Protein AF-A0A3D5GIV0-F1 (afdb_monomer_lite)

Secondary structure (DSSP, 8-state):
-HHHHHHHHHHHHHHHH--SHHHHHHHHHHHHHHHH--GGGSTT--HHHHHHHHHHHHHHHHHHGGGGT-SS--HHHHHHHHHHHHTSPPP--S-TTSS-----GGG-TT---S--------BTTBSPPPPP-SSS-HHHHHHTT--PPPHHHHHHHTT-

Sequence (160 aa):
QISFMERLDQSLEELACDSSWSGRCRRVRSLIRDHLGGHAAREDWPADELIALEEIGAILDALSELDEIEPSPPEESFRNALTAELQRPIGRSGQTGVGVQVVGIDRTVGLEADLVIVVGLAEGSLPTRPPADPLLTDSRRVSARTGLPTRHDHAARQQH

Radius of gyration: 23.34 Å; chains: 1; bounding box: 53×51×54 Å

Structure (mmCIF, N/CA/C/O backbone):
data_AF-A0A3D5GIV0-F1
#
_entry.id   AF-A0A3D5GIV0-F1
#
loop_
_atom_site.group_PDB
_atom_site.id
_atom_site.type_symbol
_atom_site.label_atom_id
_atom_site.label_alt_id
_atom_site.label_comp_id
_atom_site.label_asym_id
_atom_site.label_entity_id
_atom_site.label_seq_id
_atom_site.pdbx_PDB_ins_code
_atom_site.Cartn_x
_atom_site.Cartn_y
_atom_site.Cartn_z
_atom_site.occupancy
_atom_site.B_iso_or_equiv
_atom_site.auth_seq_id
_atom_site.auth_comp_id
_atom_site.auth_asym_id
_atom_site.auth_atom_id
_atom_site.pdbx_PDB_model_num
ATOM 1 N N . GLN A 1 1 ? -26.819 0.762 14.923 1.00 59.44 1 GLN A N 1
ATOM 2 C CA . GLN A 1 1 ? -25.915 0.614 13.760 1.00 59.44 1 GLN A CA 1
ATOM 3 C C . GLN A 1 1 ? -25.611 1.935 13.045 1.00 59.44 1 GLN A C 1
ATOM 5 O O . GLN A 1 1 ? -24.509 2.049 12.534 1.00 59.44 1 GLN A O 1
ATOM 10 N N . ILE A 1 2 ? -26.497 2.944 13.077 1.00 66.06 2 ILE A N 1
ATOM 11 C CA . ILE A 1 2 ? -26.246 4.302 12.536 1.00 66.06 2 ILE A CA 1
ATOM 12 C C . ILE A 1 2 ? -24.953 4.934 13.102 1.00 66.06 2 ILE A C 1
ATOM 14 O O . ILE A 1 2 ? -24.126 5.423 12.344 1.00 66.06 2 ILE A O 1
ATOM 18 N N . SER A 1 3 ? -24.693 4.763 14.402 1.00 85.19 3 SER A N 1
ATOM 19 C CA . SER A 1 3 ? -23.523 5.355 15.069 1.00 85.19 3 SER A CA 1
ATOM 20 C C . SER A 1 3 ? -22.154 4.841 14.608 1.00 85.19 3 SER A C 1
ATOM 22 O O . SER A 1 3 ? -21.152 5.503 14.852 1.00 85.19 3 SER A O 1
ATOM 24 N N . PHE A 1 4 ? -22.067 3.659 13.983 1.00 84.06 4 PHE A N 1
ATOM 25 C CA . PHE A 1 4 ? -20.801 3.185 13.411 1.00 84.06 4 PHE A CA 1
ATOM 26 C C . PHE A 1 4 ? -20.482 3.917 12.108 1.00 84.06 4 PHE A C 1
ATOM 28 O O . PHE A 1 4 ? -19.365 4.394 11.951 1.00 84.06 4 PHE A O 1
ATOM 35 N N . MET A 1 5 ? -21.468 4.019 11.210 1.00 87.69 5 MET A N 1
ATOM 36 C CA . MET A 1 5 ? -21.298 4.698 9.925 1.00 87.69 5 MET A CA 1
ATOM 37 C C . MET A 1 5 ? -20.961 6.172 10.132 1.00 87.69 5 MET A C 1
ATOM 39 O O . MET A 1 5 ? -20.016 6.639 9.521 1.00 87.69 5 MET A O 1
ATOM 43 N N . GLU A 1 6 ? -21.634 6.856 11.063 1.00 88.12 6 GLU A N 1
ATOM 44 C CA . GLU A 1 6 ? -21.330 8.256 11.407 1.00 88.12 6 GLU A CA 1
ATOM 45 C C . GLU A 1 6 ? -19.882 8.442 11.890 1.00 88.12 6 GLU A C 1
ATOM 47 O O . GLU A 1 6 ? -19.209 9.389 11.498 1.00 88.12 6 GLU A O 1
ATOM 52 N N . ARG A 1 7 ? -19.363 7.520 12.715 1.00 85.44 7 ARG A N 1
ATOM 53 C CA . ARG A 1 7 ? -17.966 7.584 13.179 1.00 85.44 7 ARG A CA 1
ATOM 54 C C . ARG A 1 7 ? -16.964 7.288 12.071 1.00 85.44 7 ARG A C 1
ATOM 56 O O . ARG A 1 7 ? -15.908 7.916 12.036 1.00 85.44 7 ARG A O 1
ATOM 63 N N . LEU A 1 8 ? -17.271 6.317 11.211 1.00 87.00 8 LEU A N 1
ATOM 64 C CA . LEU A 1 8 ? -16.415 5.978 10.080 1.00 87.00 8 LEU A CA 1
ATOM 65 C C . LEU A 1 8 ? -16.357 7.147 9.093 1.00 87.00 8 LEU A C 1
ATOM 67 O O . LEU A 1 8 ? -15.266 7.549 8.713 1.00 87.00 8 LEU A O 1
ATOM 71 N N . ASP A 1 9 ? -17.508 7.723 8.753 1.00 88.06 9 ASP A N 1
ATOM 72 C CA . ASP A 1 9 ? -17.625 8.878 7.861 1.00 88.06 9 ASP A CA 1
ATOM 73 C C . ASP A 1 9 ? -16.830 10.072 8.403 1.00 88.06 9 ASP A C 1
ATOM 75 O O . ASP A 1 9 ? -15.932 10.574 7.731 1.00 88.06 9 ASP A O 1
ATOM 79 N N . GLN A 1 10 ? -17.020 10.411 9.684 1.00 89.31 10 GLN A N 1
ATOM 80 C CA . GLN A 1 10 ? -16.258 11.479 10.332 1.00 89.31 10 GLN A CA 1
ATOM 81 C C . GLN A 1 10 ? -14.744 11.231 10.298 1.00 89.31 10 GLN A C 1
ATOM 83 O O . GLN A 1 10 ? -13.964 12.153 10.066 1.00 89.31 10 GLN A O 1
ATOM 88 N N . SER A 1 11 ? -14.313 9.990 10.527 1.00 87.00 11 SER A N 1
ATOM 89 C CA . SER A 1 11 ? -12.890 9.637 10.525 1.00 87.00 11 SER A CA 1
ATOM 90 C C . SER A 1 11 ? -12.281 9.704 9.119 1.00 87.00 11 SER A C 1
ATOM 92 O O . SER A 1 11 ? -11.109 10.054 8.969 1.00 87.00 11 SER A O 1
ATOM 94 N N . LEU A 1 12 ? -13.064 9.378 8.084 1.00 87.56 12 LEU A N 1
ATOM 95 C CA . LEU A 1 12 ? -12.656 9.510 6.685 1.00 87.56 12 LEU A CA 1
ATOM 96 C C . LEU A 1 12 ? -12.580 10.981 6.262 1.00 87.56 12 LEU A C 1
ATOM 98 O O . LEU A 1 12 ? -11.616 11.363 5.601 1.00 87.56 12 LEU A O 1
ATOM 102 N N . GLU A 1 13 ? -13.525 11.819 6.693 1.00 90.75 13 GLU A N 1
ATOM 103 C CA . GLU A 1 13 ? -13.461 13.270 6.481 1.00 90.75 13 GLU A CA 1
ATOM 104 C C . GLU A 1 13 ? -12.226 13.888 7.145 1.00 90.75 13 GLU A C 1
ATOM 106 O O . GLU A 1 13 ? -11.512 14.672 6.521 1.00 90.75 13 GLU A O 1
ATOM 111 N N . GLU A 1 14 ? -11.930 13.512 8.393 1.00 89.50 14 GLU A N 1
ATOM 112 C CA . GLU A 1 14 ? -10.740 13.984 9.109 1.00 89.50 14 GLU A CA 1
ATOM 113 C C . GLU A 1 14 ? -9.442 13.582 8.404 1.00 89.50 14 GLU A C 1
ATOM 115 O O . GLU A 1 14 ? -8.491 14.362 8.373 1.00 89.50 14 GLU A O 1
ATOM 120 N N . LEU A 1 15 ? -9.398 12.376 7.834 1.00 89.75 15 LEU A N 1
ATOM 121 C CA . LEU A 1 15 ? -8.279 11.920 7.018 1.00 89.75 15 LEU A CA 1
ATOM 122 C C . LEU A 1 15 ? -8.159 12.742 5.730 1.00 89.75 15 LEU A C 1
ATOM 124 O O . LEU A 1 15 ? -7.054 13.136 5.366 1.00 89.75 15 LEU A O 1
ATOM 128 N N . ALA A 1 16 ? -9.273 13.033 5.058 1.00 87.62 16 ALA A N 1
ATOM 129 C CA . ALA A 1 16 ? -9.265 13.824 3.832 1.00 87.62 16 ALA A CA 1
ATOM 130 C C . ALA A 1 16 ? -8.853 15.289 4.074 1.00 87.62 16 ALA A C 1
ATOM 132 O O . ALA A 1 16 ? -8.163 15.886 3.247 1.00 87.62 16 ALA A O 1
ATOM 133 N N . CYS A 1 17 ? -9.247 15.856 5.218 1.00 89.44 17 CYS A N 1
ATOM 134 C CA . CYS A 1 17 ? -8.952 17.239 5.592 1.00 89.44 17 CYS A CA 1
ATOM 135 C C . CYS A 1 17 ? -7.532 17.447 6.132 1.00 89.44 17 CYS A C 1
ATOM 137 O O . CYS A 1 17 ? -7.075 18.590 6.191 1.00 89.44 17 CYS A O 1
ATOM 139 N N . ASP A 1 18 ? -6.837 16.386 6.552 1.00 91.75 18 ASP A N 1
ATOM 140 C CA . ASP A 1 18 ? -5.470 16.516 7.046 1.00 91.75 18 ASP A CA 1
ATOM 141 C C . ASP A 1 18 ? -4.545 16.948 5.902 1.00 91.75 18 ASP A C 1
ATOM 143 O O . ASP A 1 18 ? -4.610 16.422 4.786 1.00 91.75 18 ASP A O 1
ATOM 147 N N . SER A 1 19 ? -3.723 17.961 6.156 1.00 91.50 19 SER A N 1
ATOM 148 C CA . SER A 1 19 ? -2.944 18.627 5.119 1.00 91.50 19 SER A CA 1
ATOM 149 C C . SER A 1 19 ? -1.565 18.019 4.923 1.00 91.50 19 SER A C 1
ATOM 151 O O . SER A 1 19 ? -0.921 18.412 3.962 1.00 91.50 19 SER A O 1
ATOM 153 N N . SER A 1 20 ? -1.106 17.114 5.796 1.00 95.38 20 SER A N 1
ATOM 154 C CA . SER A 1 20 ? 0.228 16.503 5.716 1.00 95.38 20 SER A CA 1
ATOM 155 C C . SER A 1 20 ? 0.166 14.986 5.517 1.00 95.38 20 SER A C 1
ATOM 157 O O . SER A 1 20 ? -0.827 14.332 5.855 1.00 95.38 20 SER A O 1
ATOM 159 N N . TRP A 1 21 ? 1.237 14.400 4.984 1.00 97.00 21 TRP A N 1
ATOM 160 C CA . TRP A 1 21 ? 1.394 12.953 4.870 1.00 97.00 21 TRP A CA 1
ATOM 161 C C . TRP A 1 21 ? 1.351 12.283 6.240 1.00 97.00 21 TRP A C 1
ATOM 163 O O . TRP A 1 21 ? 0.570 11.352 6.448 1.00 97.00 21 TRP A O 1
ATOM 173 N N . SER A 1 22 ? 2.138 12.777 7.203 1.00 96.25 22 SER A N 1
ATOM 174 C CA . SER A 1 22 ? 2.197 12.179 8.543 1.00 96.25 22 SER A CA 1
ATOM 175 C C . SER A 1 22 ? 0.865 12.272 9.293 1.00 96.25 22 SER A C 1
ATOM 177 O O . SER A 1 22 ? 0.508 11.355 10.042 1.00 96.25 22 SER A O 1
ATOM 179 N N . GLY A 1 23 ? 0.098 13.343 9.074 1.00 95.44 23 GLY A N 1
ATOM 180 C CA . GLY A 1 23 ? -1.242 13.519 9.619 1.00 95.44 23 GLY A CA 1
ATOM 181 C C . GLY A 1 23 ? -2.212 12.464 9.091 1.00 95.44 23 GLY A C 1
ATOM 182 O O . GLY A 1 23 ? -2.799 11.707 9.875 1.00 95.44 23 GLY A O 1
ATOM 183 N N . ARG A 1 24 ? -2.273 12.294 7.764 1.00 96.44 24 ARG A N 1
ATOM 184 C CA . ARG A 1 24 ? -3.076 11.239 7.123 1.00 96.44 24 ARG A CA 1
ATOM 185 C C . ARG A 1 24 ? -2.654 9.839 7.566 1.00 96.44 24 ARG A C 1
ATOM 187 O O . ARG A 1 24 ? -3.508 9.048 7.969 1.00 96.44 24 ARG A O 1
ATOM 194 N N . CYS A 1 25 ? -1.354 9.540 7.610 1.00 96.69 25 CYS A N 1
ATOM 195 C CA . CYS A 1 25 ? -0.838 8.259 8.107 1.00 96.69 25 CYS A CA 1
ATOM 196 C C . CYS A 1 25 ? -1.247 7.990 9.564 1.00 96.69 25 CYS A C 1
ATOM 198 O O . CYS A 1 25 ? -1.625 6.870 9.916 1.00 96.69 25 CYS A O 1
ATOM 200 N N . ARG A 1 26 ? -1.223 9.009 10.432 1.00 95.69 26 ARG A N 1
ATOM 201 C CA . ARG A 1 26 ? -1.685 8.891 11.824 1.00 95.69 26 ARG A CA 1
ATOM 202 C C . ARG A 1 26 ? -3.181 8.574 11.905 1.00 95.69 26 ARG A C 1
ATOM 204 O O . ARG A 1 26 ? -3.578 7.757 12.737 1.00 95.69 26 ARG A O 1
ATOM 211 N N . ARG A 1 27 ? -4.005 9.183 11.046 1.00 94.75 27 ARG A N 1
ATOM 212 C CA . ARG A 1 27 ? -5.450 8.901 10.961 1.00 94.75 27 ARG A CA 1
ATOM 213 C C . ARG A 1 27 ? -5.718 7.472 10.488 1.00 94.75 27 ARG A C 1
ATOM 215 O O . ARG A 1 27 ? -6.501 6.778 11.132 1.00 94.75 27 ARG A O 1
ATOM 222 N N . VAL A 1 28 ? -4.998 6.986 9.470 1.00 94.75 28 VAL A N 1
ATOM 223 C CA . VAL A 1 28 ? -5.077 5.578 9.028 1.00 94.75 28 VAL A CA 1
ATOM 224 C C . VAL A 1 28 ? -4.741 4.621 10.174 1.00 94.75 28 VAL A C 1
ATOM 226 O O . VAL A 1 28 ? -5.487 3.677 10.427 1.00 94.75 28 VAL A O 1
ATOM 229 N N . ARG A 1 29 ? -3.666 4.879 10.930 1.00 94.06 29 ARG A N 1
ATOM 230 C CA . ARG A 1 29 ? -3.306 4.047 12.095 1.00 94.06 29 ARG A CA 1
ATOM 231 C C . ARG A 1 29 ? -4.403 4.017 13.156 1.00 94.06 29 ARG A C 1
ATOM 233 O O . ARG A 1 29 ? -4.655 2.961 13.736 1.00 94.06 29 ARG A O 1
ATOM 240 N N . SER A 1 30 ? -5.057 5.151 13.406 1.00 91.69 30 SER A N 1
ATOM 241 C CA . SER A 1 30 ? -6.205 5.203 14.315 1.00 91.69 30 SER A CA 1
ATOM 242 C C . SER A 1 30 ? -7.376 4.376 13.790 1.00 91.69 30 SER A C 1
ATOM 244 O O . SER A 1 30 ? -7.869 3.545 14.538 1.00 91.69 30 SER A O 1
ATOM 246 N N . LEU A 1 31 ? -7.740 4.489 12.507 1.00 91.31 31 LEU A N 1
ATOM 247 C CA . LEU A 1 31 ? -8.784 3.654 11.894 1.00 91.31 31 LEU A CA 1
ATOM 248 C C . LEU A 1 31 ? -8.489 2.154 12.042 1.00 91.31 31 LEU A C 1
ATOM 250 O O . LEU A 1 31 ? -9.353 1.389 12.465 1.00 91.31 31 LEU A O 1
ATOM 254 N N . ILE A 1 32 ? -7.253 1.735 11.754 1.00 90.69 32 ILE A N 1
ATOM 255 C CA . ILE A 1 32 ? -6.813 0.341 11.908 1.00 90.69 32 ILE A CA 1
ATOM 256 C C . ILE A 1 32 ? -6.953 -0.104 13.367 1.00 90.69 32 ILE A C 1
ATOM 258 O O . ILE A 1 32 ? -7.493 -1.169 13.639 1.00 90.69 32 ILE A O 1
ATOM 262 N N . ARG A 1 33 ? -6.494 0.694 14.334 1.00 89.19 33 ARG A N 1
ATOM 263 C CA . ARG A 1 33 ? -6.618 0.364 15.763 1.00 89.19 33 ARG A CA 1
ATOM 264 C C . ARG A 1 33 ? -8.077 0.308 16.224 1.00 89.19 33 ARG A C 1
ATOM 266 O O . ARG A 1 33 ? -8.439 -0.590 16.978 1.00 89.19 33 ARG A O 1
ATOM 273 N N . ASP A 1 34 ? -8.896 1.254 15.790 1.00 88.19 34 ASP A N 1
ATOM 274 C CA . ASP A 1 34 ? -10.259 1.421 16.288 1.00 88.19 34 ASP A CA 1
ATOM 275 C C . ASP A 1 34 ? -11.213 0.374 15.680 1.00 88.19 34 ASP A C 1
ATOM 277 O O . ASP A 1 34 ? -12.190 -0.015 16.322 1.00 88.19 34 ASP A O 1
ATOM 281 N N . HIS A 1 35 ? -10.909 -0.141 14.480 1.00 85.88 35 HIS A N 1
ATOM 282 C CA . HIS A 1 35 ? -11.707 -1.170 13.802 1.00 85.88 35 HIS A CA 1
ATOM 283 C C . HIS A 1 35 ? -11.149 -2.590 13.915 1.00 85.88 35 HIS A C 1
ATOM 285 O O . HIS A 1 35 ? -11.928 -3.533 14.025 1.00 85.88 35 HIS A O 1
ATOM 291 N N . LEU A 1 36 ? -9.825 -2.754 13.909 1.00 86.00 36 LEU A N 1
ATOM 292 C CA . LEU A 1 36 ? -9.153 -4.058 13.996 1.00 86.00 36 LEU A CA 1
ATOM 293 C C . LEU A 1 36 ? -8.637 -4.355 15.413 1.00 86.00 36 LEU A C 1
ATOM 295 O O . LEU A 1 36 ? -7.875 -5.296 15.623 1.00 86.00 36 LEU A O 1
ATOM 299 N N . GLY A 1 37 ? -9.036 -3.534 16.387 1.00 84.12 37 GLY A N 1
ATOM 300 C CA . GLY A 1 37 ? -8.692 -3.677 17.796 1.00 84.12 37 GLY A CA 1
ATOM 301 C C . GLY A 1 37 ? -7.227 -3.369 18.120 1.00 84.12 37 GLY A C 1
ATOM 302 O O . GLY A 1 37 ? -6.395 -3.131 17.247 1.00 84.12 37 GLY A O 1
ATOM 303 N N . GLY A 1 38 ? -6.913 -3.335 19.416 1.00 81.25 38 GLY A N 1
ATOM 304 C CA . GLY A 1 38 ? -5.542 -3.194 19.916 1.00 81.25 38 GLY A CA 1
ATOM 305 C C . GLY A 1 38 ? -4.774 -4.520 19.923 1.00 81.25 3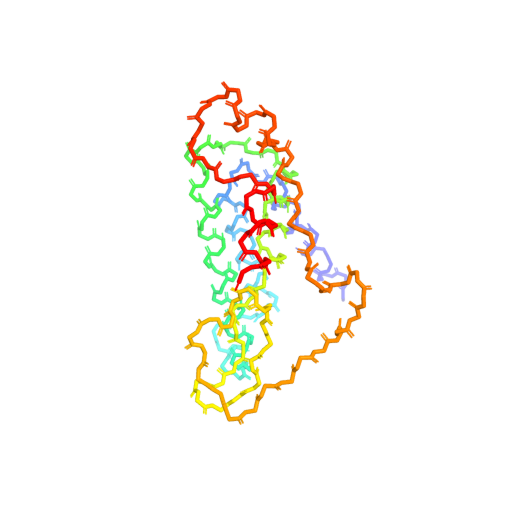8 GLY A C 1
ATOM 306 O O . GLY A 1 38 ? -5.265 -5.531 19.438 1.00 81.25 38 GLY A O 1
ATOM 307 N N . HIS A 1 39 ? -3.586 -4.531 20.533 1.00 72.62 39 HIS A N 1
ATOM 308 C CA . HIS A 1 39 ? -2.709 -5.712 20.580 1.00 72.62 39 HIS A CA 1
ATOM 309 C C . HIS A 1 39 ? -3.413 -6.970 21.124 1.00 72.62 39 HIS A C 1
ATOM 311 O O . HIS A 1 39 ? -3.332 -8.022 20.507 1.00 72.62 39 HIS A O 1
ATOM 317 N N . ALA A 1 40 ? -4.209 -6.830 22.192 1.00 75.50 40 ALA A N 1
ATOM 318 C CA . ALA A 1 40 ? -4.960 -7.939 22.789 1.00 75.50 40 ALA A CA 1
ATOM 319 C C . ALA A 1 40 ? -6.027 -8.550 21.857 1.00 75.50 40 ALA A C 1
ATOM 321 O O . ALA A 1 40 ? -6.343 -9.724 21.972 1.00 75.50 40 ALA A O 1
ATOM 322 N N . ALA A 1 41 ? -6.585 -7.775 20.919 1.00 79.19 41 ALA A N 1
ATOM 323 C CA . ALA A 1 41 ? -7.542 -8.295 19.937 1.00 79.19 41 ALA A CA 1
ATOM 324 C C . ALA A 1 41 ? -6.856 -9.053 18.785 1.00 79.19 41 ALA A C 1
ATOM 326 O O . ALA A 1 41 ? -7.534 -9.684 17.978 1.00 79.19 41 ALA A O 1
ATOM 327 N N . ARG A 1 42 ? -5.524 -8.950 18.696 1.00 82.88 42 ARG A N 1
ATOM 328 C CA . ARG A 1 42 ? -4.697 -9.484 17.609 1.00 82.88 42 ARG A CA 1
ATOM 329 C C . ARG A 1 42 ? -3.827 -10.663 18.042 1.00 82.88 42 ARG A C 1
ATOM 331 O O . ARG A 1 42 ? -3.101 -11.192 17.212 1.00 82.88 42 ARG A O 1
ATOM 338 N N . GLU A 1 43 ? -3.890 -11.078 19.310 1.00 82.31 43 GLU A N 1
ATOM 339 C CA . GLU A 1 43 ? -3.110 -12.219 19.821 1.00 82.31 43 GLU A CA 1
ATOM 340 C C . GLU A 1 43 ? -3.416 -13.518 19.062 1.00 82.31 43 GLU A C 1
ATOM 342 O O . GLU A 1 43 ? -2.506 -14.301 18.803 1.00 82.31 43 GLU A O 1
ATOM 347 N N . ASP A 1 44 ? -4.669 -13.701 18.638 1.00 86.31 44 ASP A N 1
ATOM 348 C CA . ASP A 1 44 ? -5.133 -14.902 17.934 1.00 86.31 44 ASP A CA 1
ATOM 349 C C . ASP A 1 44 ? -5.093 -14.777 16.397 1.00 86.31 44 ASP A C 1
ATOM 351 O O . ASP A 1 44 ? -5.653 -15.617 15.688 1.00 86.31 44 ASP A O 1
ATOM 355 N N . TRP A 1 45 ? -4.483 -13.719 15.850 1.00 90.38 45 TRP A N 1
ATOM 356 C CA . TRP A 1 45 ? -4.433 -13.526 14.400 1.00 90.38 45 TRP A CA 1
ATOM 357 C C . TRP A 1 45 ? -3.536 -14.564 13.711 1.00 90.38 45 TRP A C 1
ATOM 359 O O . TRP A 1 45 ? -2.471 -14.915 14.230 1.00 90.38 45 TRP A O 1
ATOM 369 N N . PRO A 1 46 ? -3.910 -15.032 12.506 1.00 89.31 46 PRO A N 1
ATOM 370 C CA . PRO A 1 46 ? -3.012 -15.800 11.655 1.00 89.31 46 PRO A CA 1
ATOM 371 C C . PRO A 1 46 ? -1.694 -15.053 11.412 1.00 89.31 46 PRO A C 1
ATOM 373 O O . PRO A 1 46 ? -1.678 -13.832 11.254 1.00 89.31 46 PRO A O 1
ATOM 376 N N . ALA A 1 47 ? -0.587 -15.794 11.307 1.00 84.19 47 ALA A N 1
ATOM 377 C CA . ALA A 1 47 ? 0.737 -15.213 11.070 1.00 84.19 47 ALA A CA 1
ATOM 378 C C . ALA A 1 47 ? 0.775 -14.313 9.820 1.00 84.19 47 ALA A C 1
ATOM 380 O O . ALA A 1 47 ? 1.379 -13.245 9.854 1.00 84.19 47 ALA A O 1
ATOM 381 N N . ASP A 1 48 ? 0.071 -14.703 8.755 1.00 81.69 48 ASP A N 1
ATOM 382 C CA . ASP A 1 48 ? -0.020 -13.916 7.522 1.00 81.69 48 ASP A CA 1
ATOM 383 C C . ASP A 1 48 ? -0.715 -12.556 7.745 1.00 81.69 48 ASP A C 1
ATOM 385 O O . ASP A 1 48 ? -0.318 -11.560 7.142 1.00 81.69 48 ASP A O 1
ATOM 389 N N . GLU A 1 49 ? -1.706 -12.472 8.643 1.00 87.12 49 GLU A N 1
ATOM 390 C CA . GLU A 1 49 ? -2.371 -11.204 8.984 1.00 87.12 49 GLU A CA 1
ATOM 391 C C . GLU A 1 49 ? -1.473 -10.299 9.837 1.00 87.12 49 GLU A C 1
ATOM 393 O O . GLU A 1 49 ? -1.477 -9.079 9.660 1.00 87.12 49 GLU A O 1
ATOM 398 N N . LEU A 1 50 ? -0.664 -10.881 10.730 1.00 87.50 50 LEU A N 1
ATOM 399 C CA . LEU A 1 50 ? 0.331 -10.137 11.508 1.00 87.50 50 LEU A CA 1
ATOM 400 C C . LEU A 1 50 ? 1.425 -9.551 10.606 1.00 87.50 50 LEU A C 1
ATOM 402 O O . LEU A 1 50 ? 1.758 -8.376 10.751 1.00 87.50 50 LEU A O 1
ATOM 406 N N . ILE A 1 51 ? 1.919 -10.334 9.641 1.00 86.56 51 ILE A N 1
ATOM 407 C CA . ILE A 1 51 ? 2.889 -9.877 8.634 1.00 86.56 51 ILE A CA 1
ATOM 408 C C . ILE A 1 51 ? 2.286 -8.746 7.793 1.00 86.56 51 ILE A C 1
ATOM 410 O O . ILE A 1 51 ? 2.908 -7.701 7.625 1.00 86.56 51 ILE A O 1
ATOM 414 N N . ALA A 1 52 ? 1.053 -8.910 7.303 1.00 88.38 52 ALA A N 1
ATOM 415 C CA . ALA A 1 52 ? 0.383 -7.870 6.525 1.00 88.38 52 ALA A CA 1
ATOM 416 C C . ALA A 1 52 ? 0.216 -6.563 7.322 1.00 88.38 52 ALA A C 1
ATOM 418 O O . ALA A 1 52 ? 0.397 -5.473 6.780 1.00 88.38 52 ALA A O 1
ATOM 419 N N . LEU A 1 53 ? -0.108 -6.654 8.614 1.00 89.88 53 LEU A N 1
ATOM 420 C CA . LEU A 1 53 ? -0.243 -5.491 9.487 1.00 89.88 53 LEU A CA 1
ATOM 421 C C . LEU A 1 53 ? 1.097 -4.779 9.736 1.00 89.88 53 LEU A C 1
ATOM 423 O O . LEU A 1 53 ? 1.124 -3.547 9.794 1.00 89.88 53 LEU A O 1
ATOM 427 N N . GLU A 1 54 ? 2.188 -5.532 9.884 1.00 89.12 54 GLU A N 1
ATOM 428 C CA . GLU A 1 54 ? 3.544 -4.987 10.004 1.00 89.12 54 GLU A CA 1
ATOM 429 C C . GLU A 1 54 ? 3.962 -4.245 8.726 1.00 89.12 54 GLU A C 1
ATOM 431 O O . GLU A 1 54 ? 4.392 -3.093 8.799 1.00 89.12 54 GLU A O 1
ATOM 436 N N . GLU A 1 55 ? 3.725 -4.845 7.557 1.00 90.44 55 GLU A N 1
ATOM 437 C CA . GLU A 1 55 ? 3.983 -4.232 6.246 1.00 90.44 55 GLU A CA 1
ATOM 438 C C . GLU A 1 55 ? 3.172 -2.944 6.039 1.00 90.44 55 GLU A C 1
ATOM 440 O O . GLU A 1 55 ? 3.711 -1.921 5.617 1.00 90.44 55 GLU A O 1
ATOM 445 N N . ILE A 1 56 ? 1.886 -2.935 6.413 1.00 92.94 56 ILE A N 1
ATOM 446 C CA . ILE A 1 56 ? 1.074 -1.706 6.402 1.00 92.94 56 ILE A CA 1
ATOM 447 C C . ILE A 1 56 ? 1.701 -0.639 7.312 1.00 92.94 56 ILE A C 1
ATOM 449 O O . ILE A 1 56 ? 1.728 0.539 6.954 1.00 92.94 56 ILE A O 1
ATOM 453 N N . GLY A 1 57 ? 2.219 -1.030 8.479 1.00 93.00 57 GLY A N 1
ATOM 454 C CA . GLY A 1 57 ? 2.940 -0.134 9.382 1.00 93.00 57 GLY A CA 1
ATOM 455 C C . GLY A 1 57 ? 4.143 0.528 8.710 1.00 93.00 57 GLY A C 1
ATOM 456 O O . GLY A 1 57 ? 4.237 1.759 8.735 1.00 93.00 57 GLY A O 1
ATOM 457 N N . ALA A 1 58 ? 4.985 -0.276 8.057 1.00 93.50 58 ALA A N 1
ATOM 458 C CA . ALA A 1 58 ? 6.174 0.173 7.336 1.00 93.50 58 ALA A CA 1
ATOM 459 C C . ALA A 1 58 ? 5.835 1.093 6.151 1.00 93.50 58 ALA A C 1
ATOM 461 O O . ALA A 1 58 ? 6.473 2.132 5.974 1.00 93.50 58 ALA A O 1
ATOM 462 N N . ILE A 1 59 ? 4.788 0.774 5.381 1.00 95.00 59 ILE A N 1
ATOM 463 C CA . ILE A 1 59 ? 4.280 1.639 4.304 1.00 95.00 59 ILE A CA 1
ATOM 464 C C . ILE A 1 59 ? 3.889 3.014 4.859 1.00 95.00 59 ILE A C 1
ATOM 466 O O . ILE A 1 59 ? 4.267 4.046 4.305 1.00 95.00 59 ILE A O 1
ATOM 470 N N . LEU A 1 60 ? 3.143 3.050 5.966 1.00 96.31 60 LEU A N 1
ATOM 471 C CA . LEU A 1 60 ? 2.699 4.305 6.575 1.00 96.31 60 LEU A CA 1
ATOM 472 C C . LEU A 1 60 ? 3.861 5.110 7.176 1.00 96.31 60 LEU A C 1
ATOM 474 O O . LEU A 1 60 ? 3.767 6.338 7.231 1.00 96.31 60 LEU A O 1
ATOM 478 N N . ASP A 1 61 ? 4.938 4.462 7.625 1.00 96.25 61 ASP A N 1
ATOM 479 C CA . ASP A 1 61 ? 6.157 5.146 8.071 1.00 96.25 61 ASP A CA 1
ATOM 480 C C . ASP A 1 61 ? 6.863 5.807 6.889 1.00 96.25 61 ASP A C 1
ATOM 482 O O . ASP A 1 61 ? 7.047 7.023 6.907 1.00 96.25 61 ASP A O 1
ATOM 486 N N . ALA A 1 62 ? 7.115 5.056 5.815 1.00 94.62 62 ALA A N 1
ATOM 487 C CA . ALA A 1 62 ? 7.739 5.581 4.601 1.00 94.62 62 ALA A CA 1
ATOM 488 C C . ALA A 1 62 ? 6.940 6.742 3.983 1.00 94.62 62 ALA A C 1
ATOM 490 O O . ALA A 1 62 ? 7.508 7.758 3.589 1.00 94.62 62 ALA A O 1
ATOM 491 N N . LEU A 1 63 ? 5.607 6.637 3.939 1.00 96.06 63 LEU A N 1
ATOM 492 C CA . LEU A 1 63 ? 4.759 7.732 3.461 1.00 96.06 63 LEU A CA 1
ATOM 493 C C . LEU A 1 63 ? 4.816 8.960 4.379 1.00 96.06 63 LEU A C 1
ATOM 495 O O . LEU A 1 63 ? 4.721 10.075 3.883 1.00 96.06 63 LEU A O 1
ATOM 499 N N . SER A 1 64 ? 4.980 8.789 5.696 1.00 96.38 64 SER A N 1
ATOM 500 C CA . SER A 1 64 ? 5.049 9.921 6.637 1.00 96.38 64 SER A CA 1
ATOM 501 C C . SER A 1 64 ? 6.295 10.790 6.422 1.00 96.38 64 SER A C 1
ATOM 503 O O . SER A 1 64 ? 6.241 11.990 6.680 1.00 96.38 64 SER A O 1
ATOM 505 N N . GLU A 1 65 ? 7.392 10.210 5.929 1.00 95.50 65 GLU A N 1
ATOM 506 C CA . GLU A 1 65 ? 8.639 10.928 5.621 1.00 95.50 65 GLU A CA 1
ATOM 507 C C . GLU A 1 65 ? 8.491 11.899 4.434 1.00 95.50 65 GLU A C 1
ATOM 509 O O . GLU A 1 65 ? 9.266 12.847 4.300 1.00 95.50 65 GLU A O 1
ATOM 514 N N . LEU A 1 66 ? 7.458 11.731 3.596 1.00 95.06 66 LEU A N 1
ATOM 515 C CA . LEU A 1 66 ? 7.211 12.598 2.439 1.00 95.06 66 LEU A CA 1
ATOM 516 C C . LEU A 1 66 ? 6.816 14.034 2.817 1.00 95.06 66 LEU A C 1
ATOM 518 O O . LEU A 1 66 ? 6.853 14.905 1.946 1.00 95.06 66 LEU A O 1
ATOM 522 N N . ASP A 1 67 ? 6.509 14.312 4.089 1.00 94.44 67 ASP A N 1
ATOM 523 C CA . ASP A 1 67 ? 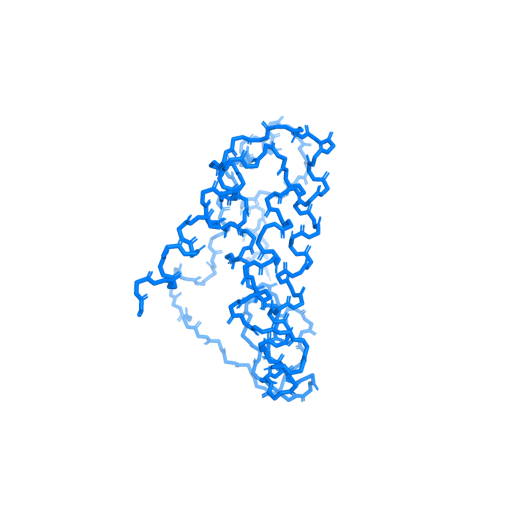6.292 15.678 4.588 1.00 94.44 67 ASP A CA 1
ATOM 524 C C . ASP A 1 67 ? 7.487 16.605 4.303 1.00 94.44 67 ASP A C 1
ATOM 526 O O . ASP A 1 67 ? 7.296 17.802 4.090 1.00 94.44 67 ASP A O 1
ATOM 530 N N . GLU A 1 68 ? 8.713 16.070 4.252 1.00 92.38 68 GLU A N 1
ATOM 531 C CA . GLU A 1 68 ? 9.913 16.852 3.920 1.00 92.38 68 GLU A CA 1
ATOM 532 C C . GLU A 1 68 ? 10.005 17.215 2.426 1.00 92.38 68 GLU A C 1
ATOM 534 O O . GLU A 1 68 ? 10.664 18.191 2.061 1.00 92.38 68 GLU A O 1
ATOM 539 N N . ILE A 1 69 ? 9.345 16.445 1.557 1.00 93.38 69 ILE A N 1
ATOM 540 C CA . ILE A 1 69 ? 9.418 16.572 0.093 1.00 93.38 69 ILE A CA 1
ATOM 541 C C . ILE A 1 69 ? 8.230 17.378 -0.439 1.00 93.38 69 ILE A C 1
ATOM 543 O O . ILE A 1 69 ? 8.399 18.287 -1.252 1.00 93.38 69 ILE A O 1
ATOM 547 N N . GLU A 1 70 ? 7.025 17.053 0.025 1.00 91.38 70 GLU A N 1
ATOM 548 C CA . GLU A 1 70 ? 5.780 17.731 -0.318 1.00 91.38 70 GLU A CA 1
ATOM 549 C C . GLU A 1 70 ? 4.993 17.975 0.979 1.00 91.38 70 GLU A C 1
ATOM 551 O O . GLU A 1 70 ? 4.243 17.104 1.408 1.00 91.38 70 GLU A O 1
ATOM 556 N N . PRO A 1 71 ? 5.134 19.151 1.619 1.00 86.50 71 PRO A N 1
ATOM 557 C CA . PRO A 1 71 ? 4.529 19.408 2.931 1.00 86.50 71 PRO A CA 1
ATOM 558 C C . PRO A 1 71 ? 2.997 19.480 2.933 1.00 86.50 71 PRO A C 1
ATOM 560 O O . PRO A 1 71 ? 2.375 19.371 3.988 1.00 86.50 71 PRO A O 1
ATOM 563 N N . SER A 1 72 ? 2.384 19.736 1.771 1.00 91.44 72 SER A N 1
ATOM 564 C CA . SER A 1 72 ? 0.930 19.831 1.635 1.00 91.44 72 SER A CA 1
ATOM 565 C C . SER A 1 72 ? 0.416 19.112 0.385 1.00 91.44 72 SER A C 1
ATOM 567 O O . SER A 1 72 ? 0.031 19.763 -0.590 1.00 91.44 7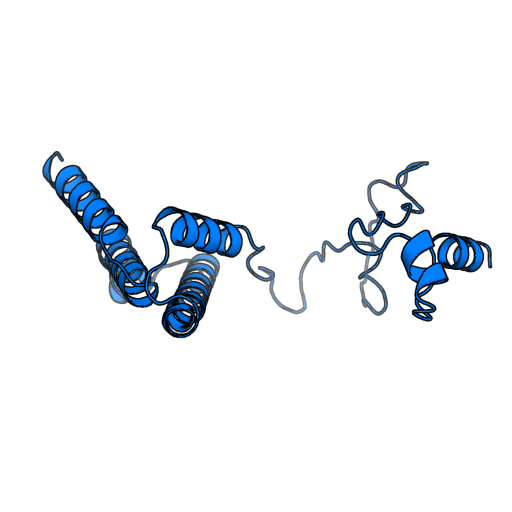2 SER A O 1
ATOM 569 N N . PRO A 1 73 ? 0.433 17.767 0.382 1.00 91.38 73 PRO A N 1
ATOM 570 C CA . PRO A 1 73 ? -0.028 16.981 -0.752 1.00 91.38 73 PRO A CA 1
ATOM 571 C C . PRO A 1 73 ? -1.551 17.084 -0.924 1.00 91.38 73 PRO A C 1
ATOM 573 O O . PRO A 1 73 ? -2.299 16.985 0.063 1.00 91.38 73 PRO A O 1
ATOM 576 N N . PRO A 1 74 ? -2.058 17.156 -2.167 1.00 92.12 74 PRO A N 1
ATOM 577 C CA . PRO A 1 74 ? -3.460 16.875 -2.447 1.00 92.12 74 PRO A CA 1
ATOM 578 C C . PRO A 1 74 ? -3.884 15.518 -1.864 1.00 92.12 74 PRO A C 1
ATOM 580 O O . PRO A 1 74 ? -3.101 14.567 -1.819 1.00 92.12 74 PRO A O 1
ATOM 583 N N . GLU A 1 75 ? -5.137 15.410 -1.429 1.00 92.75 75 GLU A N 1
ATOM 584 C CA . GLU A 1 75 ? -5.707 14.166 -0.886 1.00 92.75 75 GLU A CA 1
ATOM 585 C C . GLU A 1 75 ? -5.620 13.003 -1.891 1.00 92.75 75 GLU A C 1
ATOM 587 O O . GLU A 1 75 ? -5.283 11.873 -1.530 1.00 92.75 75 GLU A O 1
ATOM 592 N N . GLU A 1 76 ? -5.802 13.300 -3.179 1.00 93.19 76 GLU A N 1
ATOM 593 C CA . GLU A 1 76 ? -5.653 12.332 -4.263 1.00 93.19 76 GLU A CA 1
ATOM 594 C C . GLU A 1 76 ? -4.229 11.767 -4.378 1.00 93.19 76 GLU A C 1
ATOM 596 O O . GLU A 1 76 ? -4.074 10.562 -4.577 1.00 93.19 76 GLU A O 1
ATOM 601 N N . SER A 1 77 ? -3.191 12.590 -4.190 1.00 93.94 77 SER A N 1
ATOM 602 C CA . SER A 1 77 ? -1.794 12.133 -4.212 1.00 93.94 77 SER A CA 1
ATOM 603 C C . SER A 1 77 ? -1.528 11.112 -3.108 1.00 93.94 77 SER A C 1
ATOM 605 O O . SER A 1 77 ? -0.934 10.065 -3.368 1.00 93.94 77 SER A O 1
ATOM 607 N N . PHE A 1 78 ? -2.035 11.371 -1.897 1.00 94.81 78 PHE A N 1
ATOM 608 C CA . PHE A 1 78 ? -1.930 10.435 -0.777 1.00 94.81 78 PHE A CA 1
ATOM 609 C C . PHE A 1 78 ? -2.645 9.115 -1.073 1.00 94.81 78 PHE A C 1
ATOM 611 O O . PHE A 1 78 ? -2.057 8.043 -0.924 1.00 94.81 78 PHE A O 1
ATOM 618 N N . ARG A 1 79 ? -3.897 9.183 -1.547 1.00 93.75 79 ARG A N 1
ATOM 619 C CA . ARG A 1 79 ? -4.683 7.996 -1.915 1.00 93.75 79 ARG A CA 1
ATOM 620 C C . ARG A 1 79 ? -3.983 7.165 -2.990 1.00 93.75 79 ARG A C 1
ATOM 622 O O . ARG A 1 79 ? -3.932 5.942 -2.866 1.00 93.75 79 ARG A O 1
ATOM 629 N N . ASN A 1 80 ? -3.439 7.806 -4.021 1.00 94.75 80 ASN A N 1
ATOM 630 C CA . ASN A 1 80 ? -2.754 7.121 -5.115 1.00 94.75 80 ASN A CA 1
ATOM 631 C C . ASN A 1 80 ? -1.458 6.455 -4.641 1.00 94.75 80 ASN A C 1
ATOM 633 O O . ASN A 1 80 ? -1.219 5.298 -4.979 1.00 94.75 80 ASN A O 1
ATOM 637 N N . ALA A 1 81 ? -0.659 7.146 -3.823 1.00 94.94 81 ALA A N 1
ATOM 638 C CA . ALA A 1 81 ? 0.565 6.592 -3.250 1.00 94.94 81 ALA A CA 1
ATOM 639 C C . ALA A 1 81 ? 0.271 5.384 -2.347 1.00 94.94 81 ALA A C 1
ATOM 641 O O . ALA A 1 81 ? 0.842 4.315 -2.548 1.00 94.94 81 ALA A O 1
ATOM 642 N N . LEU A 1 82 ? -0.686 5.514 -1.422 1.00 94.50 82 LEU A N 1
ATOM 643 C CA . LEU A 1 82 ? -1.096 4.414 -0.548 1.00 94.50 82 LEU A CA 1
ATOM 644 C C . LEU A 1 82 ? -1.633 3.221 -1.352 1.00 94.50 82 LEU A C 1
ATOM 646 O O . LEU A 1 82 ? -1.266 2.082 -1.085 1.00 94.50 82 LEU A O 1
ATOM 650 N N . THR A 1 83 ? -2.462 3.471 -2.369 1.00 94.56 83 THR A N 1
ATOM 651 C CA . THR A 1 83 ? -2.988 2.411 -3.246 1.00 94.56 83 THR A CA 1
ATOM 652 C C . THR A 1 83 ? -1.864 1.690 -3.986 1.00 94.56 83 THR A C 1
ATOM 654 O O . THR A 1 83 ? -1.877 0.464 -4.069 1.00 94.56 83 THR A O 1
ATOM 657 N N . ALA A 1 84 ? -0.883 2.430 -4.506 1.00 92.88 84 ALA A N 1
ATOM 658 C CA . ALA A 1 84 ? 0.254 1.854 -5.212 1.00 92.88 84 ALA A CA 1
ATOM 659 C C . ALA A 1 84 ? 1.133 0.990 -4.294 1.00 92.88 84 ALA A C 1
ATOM 661 O O . ALA A 1 84 ? 1.592 -0.068 -4.721 1.00 92.88 84 ALA A O 1
ATOM 662 N N . GLU A 1 85 ? 1.348 1.407 -3.043 1.00 92.38 85 GLU A N 1
ATOM 663 C CA . GLU A 1 85 ? 2.080 0.618 -2.046 1.00 92.38 85 GLU A CA 1
ATOM 664 C C . GLU A 1 85 ? 1.318 -0.658 -1.659 1.00 92.38 85 GLU A C 1
ATOM 666 O O . GLU A 1 85 ? 1.892 -1.743 -1.681 1.00 92.38 85 GLU A O 1
ATOM 671 N N . LEU A 1 86 ? 0.006 -0.570 -1.415 1.00 90.75 86 LEU A N 1
ATOM 672 C CA . LEU A 1 86 ? -0.827 -1.728 -1.055 1.00 90.75 86 LEU A CA 1
ATOM 673 C C . LEU A 1 86 ? -1.010 -2.745 -2.194 1.00 90.75 86 LEU A C 1
ATOM 675 O O . LEU A 1 86 ? -1.345 -3.900 -1.943 1.00 90.75 86 LEU A O 1
ATOM 679 N N . GLN A 1 87 ? -0.812 -2.338 -3.449 1.00 88.06 87 GLN A N 1
ATOM 680 C CA . GLN A 1 87 ? -0.827 -3.243 -4.604 1.00 88.06 87 GLN A CA 1
ATOM 681 C C . GLN A 1 87 ? 0.475 -4.034 -4.766 1.00 88.06 87 GLN A C 1
ATOM 683 O O . GLN A 1 87 ? 0.534 -4.947 -5.598 1.00 88.06 87 GLN A O 1
ATOM 688 N N . ARG A 1 88 ? 1.530 -3.699 -4.013 1.00 83.38 88 ARG A N 1
ATOM 689 C CA . ARG A 1 88 ? 2.776 -4.462 -4.063 1.00 83.38 88 ARG A CA 1
ATOM 690 C C . ARG A 1 88 ? 2.546 -5.854 -3.470 1.00 83.38 88 ARG A C 1
ATOM 692 O O . ARG A 1 88 ? 1.853 -5.983 -2.463 1.00 83.38 88 ARG A O 1
ATOM 699 N N . PRO A 1 89 ? 3.116 -6.912 -4.073 1.00 70.81 89 PRO A N 1
ATOM 700 C CA . PRO A 1 89 ? 3.033 -8.245 -3.499 1.00 70.81 89 PRO A CA 1
ATOM 701 C C . PRO A 1 89 ? 3.642 -8.247 -2.094 1.00 70.81 89 PRO A C 1
ATOM 703 O O . PRO A 1 89 ? 4.822 -7.931 -1.941 1.00 70.81 89 PRO A O 1
ATOM 706 N N . ILE A 1 90 ? 2.847 -8.632 -1.094 1.00 67.50 90 ILE A N 1
ATOM 707 C CA . ILE A 1 90 ? 3.344 -8.944 0.249 1.00 67.50 90 ILE A CA 1
ATOM 708 C C . ILE A 1 90 ? 4.319 -10.121 0.09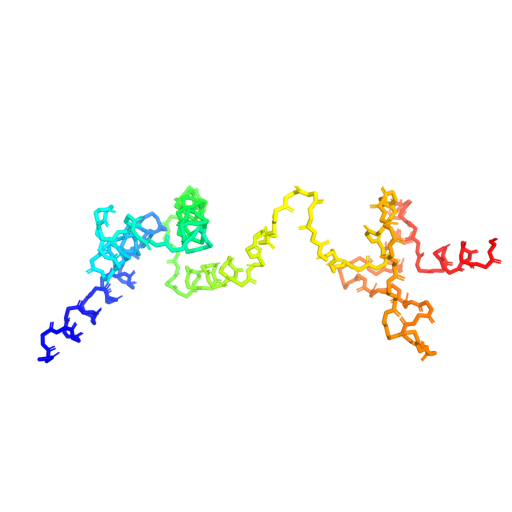7 1.00 67.50 90 ILE A C 1
ATOM 710 O O . ILE A 1 90 ? 4.056 -11.054 -0.671 1.00 67.50 90 ILE A O 1
ATOM 714 N N . GLY A 1 91 ? 5.485 -10.036 0.744 1.00 61.12 91 GLY A N 1
ATOM 715 C CA . GLY A 1 91 ? 6.554 -11.028 0.632 1.00 61.12 91 GLY A CA 1
ATOM 716 C C . GLY A 1 91 ? 6.072 -12.471 0.843 1.00 61.12 91 GLY A C 1
ATOM 717 O O . GLY A 1 91 ? 5.053 -12.717 1.480 1.00 61.12 91 GLY A O 1
ATOM 718 N N . ARG A 1 92 ? 6.811 -13.432 0.264 1.00 55.00 92 ARG A N 1
ATOM 719 C CA . ARG A 1 92 ? 6.506 -14.879 0.244 1.00 55.00 92 ARG A CA 1
ATOM 720 C C . ARG A 1 92 ? 5.879 -15.380 1.555 1.00 55.00 92 ARG A C 1
ATOM 722 O O . ARG A 1 92 ? 6.573 -15.469 2.562 1.00 55.00 92 ARG A O 1
ATOM 729 N N . SER A 1 93 ? 4.634 -15.848 1.493 1.00 51.94 93 SER A N 1
ATOM 730 C CA . SER A 1 93 ? 4.099 -16.776 2.487 1.00 51.94 93 SER A CA 1
ATOM 731 C C . SER A 1 93 ? 4.600 -18.190 2.167 1.00 51.94 93 SER A C 1
ATOM 733 O O . SER A 1 93 ? 4.331 -18.762 1.109 1.00 51.94 93 SER A O 1
ATOM 735 N N . GLY A 1 94 ? 5.428 -18.740 3.054 1.00 51.75 94 GLY A N 1
ATOM 736 C CA . GLY A 1 94 ? 5.978 -20.089 2.929 1.00 51.75 94 GLY A CA 1
ATOM 737 C C . GLY A 1 94 ? 7.106 -20.338 3.925 1.00 51.75 94 GLY A C 1
ATOM 738 O O . GLY A 1 94 ? 7.919 -19.456 4.190 1.00 51.75 94 GLY A O 1
ATOM 739 N N . GLN A 1 95 ? 7.170 -21.546 4.485 1.00 48.97 95 GLN A N 1
ATOM 740 C CA . GLN A 1 95 ? 8.283 -21.948 5.342 1.00 48.97 95 GLN A CA 1
ATOM 741 C C . GLN A 1 95 ? 9.551 -22.112 4.493 1.00 48.97 95 GLN A C 1
ATOM 743 O O . GLN A 1 95 ? 9.551 -22.805 3.473 1.00 48.97 95 GLN A O 1
ATOM 748 N N . THR A 1 96 ? 10.653 -21.491 4.912 1.00 50.88 96 THR A N 1
ATOM 749 C CA . THR A 1 96 ? 11.964 -21.704 4.290 1.00 50.88 96 THR A CA 1
ATOM 750 C C . THR A 1 96 ? 12.327 -23.190 4.374 1.00 50.88 96 THR A C 1
ATOM 752 O O . THR A 1 96 ? 12.449 -23.733 5.468 1.00 50.88 96 THR A O 1
ATOM 755 N N . GLY A 1 97 ? 12.497 -23.851 3.224 1.00 54.38 97 GLY A N 1
ATOM 756 C CA . GLY A 1 97 ? 12.941 -25.250 3.138 1.00 54.38 97 GLY A CA 1
ATOM 757 C C . GLY A 1 97 ? 11.860 -26.290 2.819 1.00 54.38 97 GLY A C 1
ATOM 758 O O . GLY A 1 97 ? 12.219 -27.417 2.499 1.00 54.38 97 GLY A O 1
ATOM 759 N N . VAL A 1 98 ? 10.567 -25.938 2.827 1.00 56.16 98 VAL A N 1
ATOM 760 C CA . VAL A 1 98 ? 9.481 -26.791 2.302 1.00 56.16 98 VAL A CA 1
ATOM 761 C C . VAL A 1 98 ? 8.432 -25.898 1.642 1.00 56.16 98 VAL A C 1
ATOM 763 O O . VAL A 1 98 ? 7.664 -25.219 2.320 1.00 56.16 98 VAL A O 1
ATOM 766 N N . GLY A 1 99 ? 8.384 -25.881 0.310 1.00 63.03 99 GLY A N 1
ATOM 767 C CA . GLY A 1 99 ? 7.379 -25.098 -0.406 1.00 63.03 99 GLY A CA 1
ATOM 768 C C . GLY A 1 99 ? 7.526 -25.121 -1.923 1.00 63.03 99 GLY A C 1
ATOM 769 O O . GLY A 1 99 ? 8.576 -25.463 -2.462 1.00 63.03 99 GLY A O 1
ATOM 770 N N . VAL A 1 100 ? 6.455 -24.735 -2.617 1.00 68.81 100 VAL A N 1
ATOM 771 C CA . VAL A 1 100 ? 6.459 -24.543 -4.072 1.00 68.81 100 VAL A CA 1
ATOM 772 C C . VAL A 1 100 ? 6.947 -23.130 -4.371 1.00 68.81 100 VAL A C 1
ATOM 774 O O . VAL A 1 100 ? 6.318 -22.153 -3.969 1.00 68.81 100 VAL A O 1
ATOM 777 N N . GLN A 1 101 ? 8.059 -23.002 -5.096 1.00 68.12 101 GLN A N 1
ATOM 778 C CA . GLN A 1 101 ? 8.513 -21.706 -5.593 1.00 68.12 101 GLN A CA 1
ATOM 779 C C . GLN A 1 101 ? 7.929 -21.436 -6.981 1.00 68.12 101 GLN A C 1
ATOM 781 O O . GLN A 1 101 ? 8.297 -22.089 -7.953 1.00 68.12 101 GLN A O 1
ATOM 786 N N . VAL A 1 102 ? 7.046 -20.440 -7.078 1.00 78.69 102 VAL A N 1
ATOM 787 C CA . VAL A 1 102 ? 6.548 -19.926 -8.362 1.00 78.69 102 VAL A CA 1
ATOM 788 C C . VAL A 1 102 ? 7.346 -18.678 -8.716 1.00 78.69 102 VAL A C 1
ATOM 790 O O . VAL A 1 102 ? 7.244 -17.654 -8.043 1.00 78.69 102 VAL A O 1
ATOM 793 N N . VAL A 1 103 ? 8.184 -18.771 -9.744 1.00 77.62 103 VAL A N 1
ATOM 794 C CA . VAL A 1 103 ? 9.046 -17.678 -10.210 1.00 77.62 103 VAL A CA 1
ATOM 795 C C . VAL A 1 103 ? 9.079 -17.647 -11.737 1.00 77.62 103 VAL A C 1
ATOM 797 O O . VAL A 1 103 ? 8.849 -18.664 -12.391 1.00 77.62 103 VAL A O 1
ATOM 800 N N . GLY A 1 104 ? 9.368 -16.477 -12.309 1.00 78.50 104 GLY A N 1
ATOM 801 C CA . GLY A 1 104 ? 9.680 -16.366 -13.734 1.00 78.50 104 GLY A CA 1
ATOM 802 C C . GLY A 1 104 ? 10.972 -17.110 -14.074 1.00 78.50 104 GLY A C 1
ATOM 803 O O . GLY A 1 104 ? 11.883 -17.184 -13.247 1.00 78.50 104 GLY A O 1
ATOM 804 N N . ILE A 1 105 ? 11.063 -17.650 -15.293 1.00 76.25 105 ILE A N 1
ATOM 805 C CA . ILE A 1 105 ? 12.233 -18.414 -15.767 1.00 76.25 105 ILE A CA 1
ATOM 806 C C . ILE A 1 105 ? 13.526 -17.576 -15.779 1.00 76.25 105 ILE A C 1
ATOM 808 O O . ILE A 1 105 ? 14.627 -18.102 -15.678 1.00 76.25 105 ILE A O 1
ATOM 812 N N . ASP A 1 106 ? 13.405 -16.250 -15.855 1.00 74.25 106 ASP A N 1
ATOM 813 C CA . ASP A 1 106 ? 14.511 -15.298 -15.741 1.00 74.25 106 ASP A CA 1
ATOM 814 C C . ASP A 1 106 ? 15.113 -15.248 -14.327 1.00 74.25 106 ASP A C 1
ATOM 816 O O . ASP A 1 106 ? 16.257 -14.833 -14.152 1.00 74.25 106 ASP A O 1
ATOM 820 N N . ARG A 1 107 ? 14.361 -15.702 -13.318 1.00 70.81 107 ARG A N 1
ATOM 821 C CA . ARG A 1 107 ? 14.739 -15.673 -11.898 1.00 70.81 107 ARG A CA 1
ATOM 822 C C . ARG A 1 107 ? 15.081 -17.047 -11.321 1.00 70.81 107 ARG A C 1
ATOM 824 O O . ARG A 1 107 ? 15.278 -17.151 -10.116 1.00 70.81 107 ARG A O 1
ATOM 831 N N . THR A 1 108 ? 15.155 -18.096 -12.145 1.00 74.25 108 THR A N 1
ATOM 832 C CA . THR A 1 108 ? 15.479 -19.467 -11.696 1.00 74.25 108 THR A CA 1
ATOM 833 C C . THR A 1 108 ? 16.974 -19.783 -11.703 1.00 74.25 108 THR A C 1
ATOM 835 O O . THR A 1 108 ? 17.367 -20.875 -11.296 1.00 74.25 108 THR A O 1
ATOM 838 N N . VAL A 1 109 ? 17.830 -18.873 -12.181 1.00 79.00 109 VAL A N 1
ATOM 839 C CA . VAL A 1 109 ? 19.282 -19.105 -12.228 1.00 79.00 109 VAL A CA 1
ATOM 840 C C . VAL A 1 109 ? 19.819 -19.300 -10.807 1.00 79.00 109 VAL A C 1
ATOM 842 O O . VAL A 1 109 ? 19.695 -18.413 -9.968 1.00 79.00 109 VAL A O 1
ATOM 845 N N . GLY A 1 110 ? 20.426 -20.461 -10.548 1.00 77.31 110 GLY A N 1
ATOM 846 C CA . GLY A 1 110 ? 20.979 -20.814 -9.237 1.00 77.31 110 GLY A CA 1
ATOM 847 C C . GLY A 1 110 ? 19.964 -21.367 -8.230 1.00 77.31 110 GLY A C 1
ATOM 848 O O . GLY A 1 110 ? 20.331 -21.576 -7.078 1.00 77.31 110 GLY A O 1
ATOM 849 N N . LEU A 1 111 ? 18.714 -21.614 -8.639 1.00 78.50 111 LEU A N 1
ATOM 850 C CA . LEU A 1 111 ? 17.726 -22.284 -7.796 1.00 78.50 111 LEU A CA 1
ATOM 851 C C . LEU A 1 111 ? 18.043 -23.783 -7.684 1.00 78.50 111 LEU A C 1
ATOM 853 O O . LEU A 1 111 ? 18.091 -24.484 -8.694 1.00 78.50 111 LEU A O 1
ATOM 857 N N . GLU A 1 112 ? 18.211 -24.276 -6.459 1.00 75.25 112 GLU A N 1
ATOM 858 C CA . GLU A 1 112 ? 18.280 -25.709 -6.160 1.00 75.25 112 GLU A CA 1
ATOM 859 C C . GLU A 1 112 ? 16.858 -26.233 -5.900 1.00 75.25 112 GLU A C 1
ATOM 861 O O . GLU A 1 112 ? 16.157 -25.727 -5.022 1.00 75.25 112 GLU A O 1
ATOM 866 N N . ALA A 1 113 ? 16.396 -27.193 -6.707 1.00 79.19 113 ALA A N 1
ATOM 867 C CA . ALA A 1 113 ? 15.051 -27.760 -6.613 1.00 79.19 113 ALA A CA 1
ATOM 868 C C . ALA A 1 113 ? 15.041 -29.238 -7.026 1.00 79.19 113 ALA A C 1
ATOM 870 O O . ALA A 1 113 ? 15.674 -29.607 -8.015 1.00 79.19 113 ALA A O 1
ATOM 871 N N . ASP A 1 114 ? 14.259 -30.060 -6.317 1.00 83.00 114 ASP A N 1
ATOM 872 C CA . ASP A 1 114 ? 14.081 -31.485 -6.638 1.00 83.00 114 ASP A CA 1
ATOM 873 C C . ASP A 1 114 ? 13.223 -31.706 -7.898 1.00 83.00 114 ASP A C 1
ATOM 875 O O . ASP A 1 114 ? 13.406 -32.680 -8.629 1.00 83.00 114 ASP A O 1
ATOM 879 N N . LEU A 1 115 ? 12.268 -30.802 -8.160 1.00 82.44 115 LEU A N 1
ATOM 880 C CA . LEU A 1 115 ? 11.360 -30.848 -9.307 1.00 82.44 115 LEU A CA 1
ATOM 881 C C . LEU A 1 115 ? 11.099 -2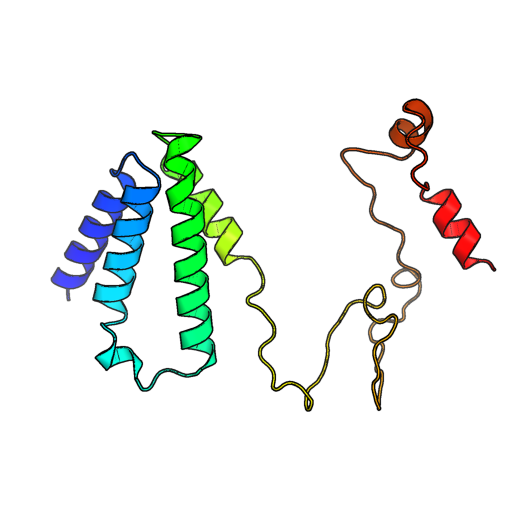9.441 -9.849 1.00 82.44 115 LEU A C 1
ATOM 883 O O . LEU A 1 115 ? 10.657 -28.551 -9.123 1.00 82.44 115 LEU A O 1
ATOM 887 N N . VAL A 1 116 ? 11.290 -29.272 -11.158 1.00 85.00 116 VAL A N 1
ATOM 888 C CA . VAL A 1 116 ? 10.955 -28.042 -11.884 1.00 85.00 116 VAL A CA 1
ATOM 889 C C . VAL A 1 116 ? 9.831 -28.339 -12.871 1.00 85.00 116 VAL A C 1
ATOM 891 O O . VAL A 1 116 ? 9.990 -29.155 -13.777 1.00 85.00 116 VAL A O 1
ATOM 894 N N . ILE A 1 117 ? 8.692 -27.661 -12.710 1.00 85.00 117 ILE A N 1
ATOM 895 C CA . ILE A 1 117 ? 7.566 -27.719 -13.650 1.00 85.00 117 ILE A CA 1
ATOM 896 C C . ILE A 1 117 ? 7.503 -26.385 -14.389 1.00 85.00 117 ILE A C 1
ATOM 898 O O . ILE A 1 117 ? 7.176 -25.357 -13.798 1.00 85.00 117 ILE A O 1
ATOM 902 N N . VAL A 1 118 ? 7.794 -26.401 -15.689 1.00 85.69 118 VAL A N 1
ATOM 903 C CA . VAL A 1 118 ? 7.639 -25.223 -16.551 1.00 85.69 118 VAL A CA 1
ATOM 904 C C . VAL A 1 118 ? 6.267 -25.278 -17.210 1.00 85.69 118 VAL A C 1
ATOM 906 O O . VAL A 1 118 ? 5.958 -26.209 -17.953 1.00 85.69 118 VAL A O 1
ATOM 909 N N . VAL A 1 119 ? 5.440 -24.273 -16.940 1.00 83.94 119 VAL A N 1
ATOM 910 C CA . VAL A 1 119 ? 4.096 -24.146 -17.513 1.00 83.94 119 VAL A CA 1
ATOM 911 C C . VAL A 1 119 ? 4.081 -23.115 -18.639 1.00 83.94 119 VAL A C 1
ATOM 913 O O . VAL A 1 119 ? 4.859 -22.165 -18.633 1.00 83.94 119 VAL A O 1
ATOM 916 N N . GLY A 1 120 ? 3.185 -23.290 -19.614 1.00 79.25 120 GLY A N 1
ATOM 917 C CA . GLY A 1 120 ? 3.000 -22.308 -20.689 1.00 79.25 120 GLY A CA 1
ATOM 918 C C . GLY A 1 120 ? 4.115 -22.283 -21.738 1.00 79.25 120 GLY A C 1
ATOM 919 O O . GLY A 1 120 ? 4.291 -21.260 -22.400 1.00 79.25 120 GLY A O 1
ATOM 920 N N . LEU A 1 121 ? 4.848 -23.391 -21.907 1.00 80.06 121 LEU A N 1
ATOM 921 C CA . LEU A 1 121 ? 5.745 -23.604 -23.046 1.00 80.06 121 LEU A CA 1
ATOM 922 C C . LEU A 1 121 ? 4.916 -23.696 -24.331 1.00 80.06 121 LEU A C 1
ATOM 924 O O . LEU A 1 121 ? 4.422 -24.759 -24.698 1.00 80.06 121 LEU A O 1
ATOM 928 N N . ALA A 1 122 ? 4.745 -22.556 -24.987 1.00 78.38 122 ALA A N 1
ATOM 929 C CA . ALA A 1 122 ? 4.078 -22.431 -26.267 1.00 78.38 122 ALA A CA 1
ATOM 930 C C . ALA A 1 122 ? 4.935 -21.573 -27.201 1.00 78.38 122 ALA A C 1
ATOM 932 O O . ALA A 1 122 ? 5.719 -20.722 -26.770 1.00 78.38 122 ALA A O 1
ATOM 933 N N . GLU A 1 123 ? 4.783 -21.790 -28.502 1.00 72.94 123 GLU A N 1
ATOM 934 C CA . GLU A 1 123 ? 5.423 -20.937 -29.495 1.00 72.94 123 GLU A CA 1
ATOM 935 C C . GLU A 1 123 ? 4.912 -19.494 -29.339 1.00 72.94 123 GLU A C 1
ATOM 937 O O . GLU A 1 123 ? 3.708 -19.247 -29.262 1.00 72.94 123 GLU A O 1
ATOM 942 N N . GLY A 1 124 ? 5.834 -18.535 -29.223 1.00 68.56 124 GLY A N 1
ATOM 943 C CA . GLY A 1 124 ? 5.517 -17.119 -29.008 1.00 68.56 124 GLY A CA 1
ATOM 944 C C . GLY A 1 124 ? 5.398 -16.672 -27.542 1.00 68.56 124 GLY A C 1
ATOM 945 O O . GLY A 1 124 ? 5.486 -15.469 -27.293 1.00 68.56 124 GLY A O 1
ATOM 946 N N . SER A 1 125 ? 5.276 -17.587 -26.569 1.00 65.25 125 SER A N 1
ATOM 947 C CA . SER A 1 125 ? 5.447 -17.264 -25.139 1.00 65.25 125 SER A CA 1
ATOM 948 C C . SER A 1 125 ? 6.901 -17.443 -24.691 1.00 65.25 125 SER A C 1
ATOM 950 O O . SER A 1 125 ? 7.400 -16.650 -23.885 1.00 65.25 125 SER A O 1
ATOM 952 N N . LEU A 1 126 ? 7.599 -18.434 -25.264 1.00 64.69 126 LEU A N 1
ATOM 953 C CA . LEU A 1 126 ? 9.013 -18.726 -25.034 1.00 64.69 126 LEU A CA 1
ATOM 954 C C . LEU A 1 126 ? 9.754 -19.012 -26.361 1.00 64.69 126 LEU A C 1
ATOM 956 O O . LEU A 1 126 ? 9.244 -19.778 -27.178 1.00 64.69 126 LEU A O 1
ATOM 960 N N . PRO A 1 127 ? 10.954 -18.431 -26.583 1.00 66.19 127 PRO A N 1
ATOM 961 C CA . PRO A 1 127 ? 11.592 -17.398 -25.763 1.00 66.19 127 PRO A CA 1
ATOM 962 C C . PRO A 1 127 ? 10.789 -16.089 -25.784 1.00 66.19 127 PRO A C 1
ATOM 964 O O . PRO A 1 127 ? 10.343 -15.622 -26.833 1.00 66.19 127 PRO A O 1
ATOM 967 N N . THR A 1 128 ? 10.585 -15.490 -24.610 1.00 64.75 128 THR A N 1
ATOM 968 C CA . THR A 1 128 ? 9.811 -14.251 -24.495 1.00 64.75 128 THR A CA 1
ATOM 969 C C . THR A 1 128 ? 10.609 -13.102 -25.103 1.00 64.75 128 THR A C 1
ATOM 971 O O . THR A 1 128 ? 11.774 -12.887 -24.761 1.00 64.75 128 THR A O 1
ATOM 974 N N . ARG A 1 129 ? 9.996 -12.329 -26.006 1.00 66.25 129 ARG A N 1
ATOM 975 C CA . ARG A 1 129 ? 10.626 -11.113 -26.534 1.00 66.25 129 ARG A CA 1
ATOM 976 C C . ARG A 1 129 ? 10.796 -10.112 -25.380 1.00 66.25 129 ARG A C 1
ATOM 978 O O . ARG A 1 129 ? 9.786 -9.767 -24.766 1.00 66.25 129 ARG A O 1
ATOM 985 N N . PRO A 1 130 ? 12.009 -9.588 -25.112 1.00 66.25 130 PRO A N 1
ATOM 986 C CA . PRO A 1 130 ? 12.194 -8.582 -24.072 1.00 66.25 130 PRO A CA 1
ATOM 987 C C . PRO A 1 130 ? 11.240 -7.393 -24.289 1.00 66.25 130 PRO A C 1
ATOM 989 O O . PRO A 1 130 ? 11.173 -6.878 -25.420 1.00 66.25 130 PRO A O 1
ATOM 992 N N . PRO A 1 131 ? 10.500 -6.940 -23.257 1.00 65.56 131 PRO A N 1
ATOM 993 C CA . PRO A 1 131 ? 9.629 -5.772 -23.358 1.00 65.56 131 PRO A CA 1
ATOM 994 C C . PRO A 1 131 ? 10.400 -4.552 -23.869 1.00 65.56 131 PRO A C 1
ATOM 996 O O . PRO A 1 131 ? 11.619 -4.464 -23.725 1.00 65.56 131 PRO A O 1
ATOM 999 N N . ALA A 1 132 ? 9.714 -3.632 -24.548 1.00 69.88 132 ALA A N 1
ATOM 1000 C CA . ALA A 1 132 ? 10.374 -2.416 -25.015 1.00 69.88 132 ALA A CA 1
ATOM 1001 C C . ALA A 1 132 ? 10.493 -1.520 -23.801 1.00 69.88 132 ALA A C 1
ATOM 1003 O O . ALA A 1 132 ? 9.471 -1.250 -23.180 1.00 69.88 132 ALA A O 1
ATOM 1004 N N . ASP A 1 133 ? 11.694 -1.054 -23.481 1.00 74.50 133 ASP A N 1
ATOM 1005 C CA . ASP A 1 133 ? 11.819 0.035 -22.523 1.00 74.50 133 ASP A CA 1
ATOM 1006 C C . ASP A 1 133 ? 11.193 1.295 -23.156 1.00 74.50 133 ASP A C 1
ATOM 1008 O O . ASP A 1 133 ? 11.699 1.772 -24.183 1.00 74.50 133 ASP A O 1
ATOM 1012 N N . PRO A 1 134 ? 10.072 1.805 -22.610 1.00 75.06 134 PRO A N 1
ATOM 1013 C CA . PRO A 1 134 ? 9.353 2.918 -23.215 1.00 75.06 134 PRO A CA 1
ATOM 1014 C C . PRO A 1 134 ? 10.107 4.245 -23.056 1.00 75.06 134 PRO A C 1
ATOM 1016 O O . PRO A 1 134 ? 9.931 5.150 -23.872 1.00 75.06 134 PRO A O 1
ATOM 1019 N N . LEU A 1 135 ? 10.967 4.362 -22.039 1.00 81.31 135 LEU A N 1
ATOM 1020 C CA . LEU A 1 135 ? 11.757 5.563 -21.771 1.00 81.31 135 LEU A CA 1
ATOM 1021 C C . LEU A 1 135 ? 13.082 5.520 -22.536 1.00 81.31 135 LEU A C 1
ATOM 1023 O O . LEU A 1 135 ? 13.481 6.507 -23.162 1.00 81.31 135 LEU A O 1
ATOM 1027 N N . LEU A 1 136 ? 13.731 4.357 -22.558 1.00 83.38 136 LEU A N 1
ATOM 1028 C CA . LEU A 1 136 ? 15.029 4.156 -23.189 1.00 83.38 136 LEU A CA 1
ATOM 1029 C C . LEU A 1 136 ? 14.962 3.098 -24.298 1.00 83.38 136 LEU A C 1
ATOM 1031 O O . LEU A 1 136 ? 15.540 2.016 -24.208 1.00 83.38 136 LEU A O 1
ATOM 1035 N N . THR A 1 137 ? 14.281 3.451 -25.387 1.00 85.62 137 THR A N 1
ATOM 1036 C CA . THR A 1 137 ? 14.220 2.653 -26.624 1.00 85.62 137 THR A CA 1
ATOM 1037 C C . THR A 1 137 ? 15.617 2.326 -27.168 1.00 85.62 137 THR A C 1
ATOM 1039 O O . THR A 1 137 ? 16.527 3.143 -27.029 1.00 85.62 137 THR A O 1
ATOM 1042 N N . ASP A 1 138 ? 15.781 1.215 -27.893 1.00 84.81 138 ASP A N 1
ATOM 1043 C CA . ASP A 1 138 ? 17.071 0.816 -28.492 1.00 84.81 138 ASP A CA 1
ATOM 1044 C C . ASP A 1 138 ? 17.726 1.935 -29.326 1.00 84.81 138 ASP A C 1
ATOM 1046 O O . ASP A 1 138 ? 18.925 2.180 -29.210 1.00 84.81 138 ASP A O 1
ATOM 1050 N N . SER A 1 139 ? 16.939 2.697 -30.092 1.00 84.31 139 SER A N 1
ATOM 1051 C CA . SER A 1 139 ? 17.441 3.845 -30.865 1.00 84.31 139 SER A CA 1
ATOM 1052 C C . SER A 1 139 ? 18.057 4.933 -29.978 1.00 84.31 139 SER A C 1
ATOM 1054 O O . SER A 1 139 ? 19.084 5.517 -30.334 1.00 84.31 139 SER A O 1
ATOM 1056 N N . ARG A 1 140 ? 17.481 5.167 -28.792 1.00 85.00 140 ARG A N 1
ATOM 1057 C CA . ARG A 1 140 ? 18.016 6.074 -27.768 1.00 85.00 140 ARG A CA 1
ATOM 1058 C C . ARG A 1 140 ? 19.258 5.489 -27.100 1.00 85.00 140 ARG A C 1
ATOM 1060 O O . ARG A 1 140 ? 20.212 6.232 -26.902 1.00 85.00 140 ARG A O 1
ATOM 1067 N N . ARG A 1 141 ? 19.296 4.178 -26.827 1.00 86.75 141 ARG A N 1
ATOM 1068 C CA . ARG A 1 141 ? 20.474 3.491 -26.251 1.00 86.75 141 ARG A CA 1
ATOM 1069 C C . ARG A 1 141 ? 21.702 3.611 -27.147 1.00 86.75 141 ARG A C 1
ATOM 1071 O O . ARG A 1 141 ? 22.788 3.910 -26.644 1.00 86.75 141 ARG A O 1
ATOM 1078 N N . VAL A 1 142 ? 21.503 3.434 -28.455 1.00 85.94 142 VAL A N 1
ATOM 1079 C CA . VAL A 1 142 ? 22.539 3.573 -29.489 1.00 85.94 142 VAL A CA 1
ATOM 1080 C C . VAL A 1 142 ? 22.953 5.036 -29.648 1.00 85.94 142 VAL A C 1
ATOM 1082 O O . VAL A 1 142 ? 24.138 5.350 -29.554 1.00 85.94 142 VAL A O 1
ATOM 1085 N N . SER A 1 143 ? 21.989 5.949 -29.814 1.00 88.94 143 SER A N 1
ATOM 1086 C CA . SER A 1 143 ? 22.273 7.381 -30.013 1.00 88.94 143 SER A CA 1
ATOM 1087 C C . SER A 1 143 ? 23.005 8.009 -28.826 1.00 88.94 143 SER A C 1
ATOM 1089 O O . SER A 1 143 ? 23.933 8.793 -29.013 1.00 88.94 143 SER A O 1
ATOM 1091 N N . ALA A 1 144 ? 22.628 7.637 -27.600 1.00 86.88 144 ALA A N 1
ATOM 1092 C CA . ALA A 1 144 ? 23.256 8.132 -26.380 1.00 86.88 144 ALA A CA 1
ATOM 1093 C C . ALA A 1 144 ? 24.536 7.366 -25.989 1.00 86.88 144 ALA A C 1
ATOM 1095 O O . ALA A 1 144 ? 25.126 7.679 -24.960 1.00 86.88 144 ALA A O 1
ATOM 1096 N N . ARG A 1 145 ? 24.983 6.382 -26.792 1.00 85.75 145 ARG A N 1
ATOM 1097 C CA . ARG A 1 145 ? 26.178 5.548 -26.536 1.00 85.75 145 ARG A CA 1
ATOM 1098 C C . ARG A 1 145 ? 26.226 4.996 -25.107 1.00 85.75 145 ARG A C 1
ATOM 1100 O O . ARG A 1 145 ? 27.265 5.000 -24.458 1.00 85.75 145 ARG A O 1
ATOM 1107 N N . THR A 1 146 ? 25.083 4.516 -24.624 1.00 83.06 146 THR A N 1
ATOM 1108 C CA . THR A 1 146 ? 24.917 4.080 -23.225 1.00 83.06 146 THR A CA 1
ATOM 1109 C C . THR A 1 146 ? 25.723 2.830 -22.860 1.00 83.06 146 THR A C 1
ATOM 1111 O O . THR A 1 146 ? 25.877 2.535 -21.682 1.00 83.06 146 THR A O 1
ATOM 1114 N N . GLY A 1 147 ? 26.199 2.063 -23.850 1.00 82.75 147 GLY A N 1
ATOM 1115 C CA . GLY A 1 147 ? 26.857 0.767 -23.635 1.00 82.75 147 GLY A CA 1
ATOM 1116 C C . GLY A 1 147 ? 25.909 -0.346 -23.172 1.00 82.75 147 GLY A C 1
ATOM 1117 O O . GLY A 1 147 ? 26.349 -1.468 -22.936 1.00 82.75 147 GLY A O 1
ATOM 1118 N N . LEU A 1 148 ? 24.610 -0.054 -23.053 1.00 82.06 148 LEU A N 1
ATOM 1119 C CA . LEU A 1 148 ? 23.602 -1.027 -22.658 1.00 82.06 148 LEU A CA 1
ATOM 1120 C C . LEU A 1 148 ? 23.239 -1.926 -23.852 1.00 82.06 148 LEU A C 1
ATOM 1122 O O . LEU A 1 148 ? 23.059 -1.407 -24.957 1.00 82.06 148 LEU A O 1
ATOM 1126 N N . PRO A 1 149 ? 23.093 -3.247 -23.641 1.00 77.44 149 PRO A N 1
ATOM 1127 C CA . PRO A 1 149 ? 22.729 -4.178 -24.702 1.00 77.44 149 PRO A CA 1
ATOM 1128 C C . PRO A 1 149 ? 21.341 -3.861 -25.270 1.00 77.44 149 PRO A C 1
ATOM 1130 O O . PRO A 1 149 ? 20.425 -3.458 -24.549 1.00 77.44 149 PRO A O 1
ATOM 1133 N N . THR A 1 150 ? 21.200 -4.043 -26.580 1.00 80.25 150 THR A N 1
ATOM 1134 C CA . THR A 1 150 ? 19.944 -3.881 -27.319 1.00 80.25 150 THR A CA 1
ATOM 1135 C C . THR A 1 150 ? 19.194 -5.205 -27.415 1.00 80.25 150 THR A C 1
ATOM 1137 O O . THR A 1 150 ? 19.740 -6.284 -27.168 1.00 80.25 150 THR A O 1
ATOM 1140 N N . ARG A 1 151 ? 17.929 -5.165 -27.844 1.00 71.25 151 ARG A N 1
ATOM 1141 C CA . ARG A 1 151 ? 17.149 -6.391 -28.091 1.00 71.25 151 ARG A CA 1
ATOM 1142 C C . ARG A 1 151 ? 17.793 -7.316 -29.122 1.00 71.25 151 ARG A C 1
ATOM 1144 O O . ARG A 1 151 ? 17.652 -8.532 -29.008 1.00 71.25 151 ARG A O 1
ATOM 1151 N N . HIS A 1 152 ? 18.492 -6.753 -30.107 1.00 68.06 152 HIS A N 1
ATOM 1152 C CA . HIS A 1 152 ? 19.214 -7.531 -31.110 1.00 68.06 152 HIS A CA 1
ATOM 1153 C C . HIS A 1 152 ? 20.390 -8.295 -30.483 1.00 68.06 152 HIS A C 1
ATOM 1155 O O . HIS A 1 152 ? 20.556 -9.481 -30.753 1.00 68.06 152 HIS A O 1
ATOM 1161 N N . ASP A 1 153 ? 21.122 -7.663 -29.561 1.00 72.56 153 ASP A N 1
ATOM 1162 C CA . ASP A 1 153 ? 22.237 -8.298 -28.844 1.00 72.56 153 ASP A CA 1
ATOM 1163 C C . ASP A 1 153 ? 21.760 -9.452 -27.954 1.00 72.56 153 ASP A C 1
ATOM 1165 O O . ASP A 1 153 ? 22.420 -10.485 -27.846 1.00 72.56 153 ASP A O 1
ATOM 1169 N N . HIS A 1 154 ? 20.587 -9.306 -27.331 1.00 68.31 154 HIS A N 1
ATOM 1170 C CA . HIS A 1 154 ? 19.977 -10.378 -26.547 1.00 68.31 154 HIS A CA 1
ATOM 1171 C C . HIS A 1 154 ? 19.504 -11.547 -27.418 1.00 68.31 154 HIS A C 1
ATOM 1173 O O . HIS A 1 154 ? 19.718 -12.695 -27.039 1.00 68.31 154 HIS A O 1
ATOM 1179 N N . ALA A 1 155 ? 18.914 -11.274 -28.587 1.00 64.88 155 ALA A N 1
ATOM 1180 C CA . ALA A 1 155 ? 18.511 -12.317 -29.530 1.00 64.88 155 ALA A CA 1
ATOM 1181 C C . ALA A 1 155 ? 19.722 -13.093 -30.081 1.00 64.88 155 ALA A C 1
ATOM 1183 O O . ALA A 1 155 ? 19.679 -14.318 -30.154 1.00 64.88 155 ALA A O 1
ATOM 1184 N N . ALA A 1 156 ? 20.825 -12.403 -30.391 1.00 63.03 156 ALA A N 1
ATOM 1185 C CA . ALA A 1 156 ? 22.058 -13.026 -30.876 1.00 63.03 156 ALA A CA 1
ATOM 1186 C C . ALA A 1 156 ? 22.729 -13.940 -29.831 1.00 63.03 156 ALA A C 1
ATOM 1188 O O . ALA A 1 156 ? 23.357 -14.933 -30.192 1.00 63.03 156 ALA A O 1
ATOM 1189 N N . ARG A 1 157 ? 22.580 -13.643 -28.532 1.00 60.66 157 ARG A N 1
ATOM 1190 C CA . ARG A 1 157 ? 23.083 -14.501 -27.442 1.00 60.66 157 ARG A CA 1
ATOM 1191 C C . ARG A 1 157 ? 22.250 -15.760 -27.205 1.00 60.66 157 ARG A C 1
ATOM 1193 O O . ARG A 1 157 ? 22.772 -16.687 -26.615 1.00 60.66 157 ARG A O 1
ATOM 1200 N N . GLN A 1 158 ? 20.984 -15.790 -27.623 1.00 59.22 158 GLN A N 1
ATOM 1201 C CA . GLN A 1 158 ? 20.112 -16.965 -27.458 1.00 59.22 158 GLN A CA 1
ATOM 1202 C C . GLN A 1 158 ? 20.296 -18.014 -28.568 1.00 59.22 158 GLN A C 1
ATOM 1204 O O . GLN A 1 158 ? 19.769 -19.115 -28.456 1.00 59.22 158 GLN A O 1
ATOM 1209 N N . GLN A 1 159 ? 20.997 -17.664 -29.652 1.0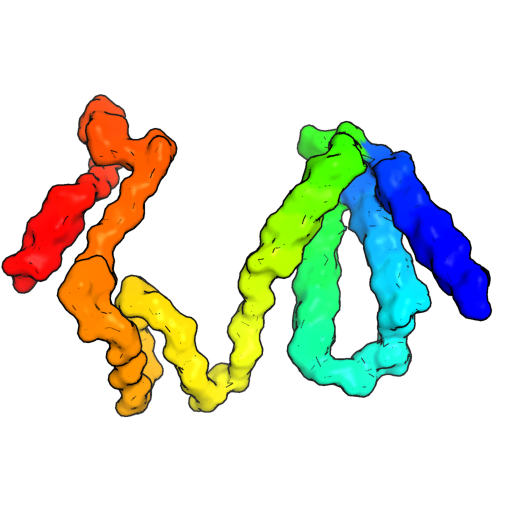0 57.38 159 GLN A N 1
ATOM 1210 C CA . GLN A 1 159 ? 21.262 -18.549 -30.794 1.00 57.38 159 GLN A CA 1
ATOM 1211 C C . GLN A 1 159 ? 22.595 -19.315 -30.684 1.00 57.38 159 GLN A C 1
ATOM 1213 O O . GLN A 1 159 ? 22.930 -20.067 -31.599 1.00 57.38 159 GLN A O 1
ATOM 1218 N N . HIS A 1 160 ? 23.339 -19.124 -29.591 1.00 40.53 160 HIS A N 1
ATOM 1219 C CA . HIS A 1 160 ? 24.563 -19.850 -29.239 1.00 40.53 160 HIS A CA 1
ATOM 1220 C C . HIS A 1 160 ? 24.353 -20.606 -27.930 1.00 40.53 160 HIS A C 1
ATOM 1222 O O . HIS A 1 160 ? 24.929 -21.709 -27.812 1.00 40.53 160 HIS A O 1
#

Foldseek 3Di:
DVVVVVVVVVLVVQLQPDFALLSNLVSVVVVCCVPCHDPVSCPPPDPVVVLVVVQSVVLSVVSRVCCVVPVGDHSVVSVVSSVVSNPDDRPDDDDPPDDDDDDDPVPCVPPDDPDDDDPDPDVAPPVDQPDAPPVCGPVNCVVVVVVDDHSVNVVVVVVD

pLDDT: mean 81.92, std 12.2, range [40.53, 97.0]